Protein AF-A0A7X7A5C6-F1 (afdb_monomer_lite)

pLDDT: mean 70.46, std 16.34, range [34.78, 90.31]

Secondary structure (DSSP, 8-state):
--------SHHHHHHTT----HHHHHHHHHHHHTSS---HHHHHHHHHHHHHHHHHHHHS-----

Sequence (65 aa):
MLARMHLSGACQMMAHGKPLYAHELALCGLALLANAPQTHACRDLREQLLTLLQEITRERPPRGM

Foldseek 3Di:
DDPPDPLPPVVVCVVVVHDDDLLNVLVSLLVVLVPDPPDPVSVVSVVVSVVSNVVVCVVPPPPDD

Structure (mmCIF, N/CA/C/O backbone):
data_AF-A0A7X7A5C6-F1
#
_entry.id   AF-A0A7X7A5C6-F1
#
loop_
_atom_site.group_PDB
_atom_site.id
_atom_site.type_symbol
_atom_site.label_atom_id
_atom_site.label_alt_id
_atom_site.label_comp_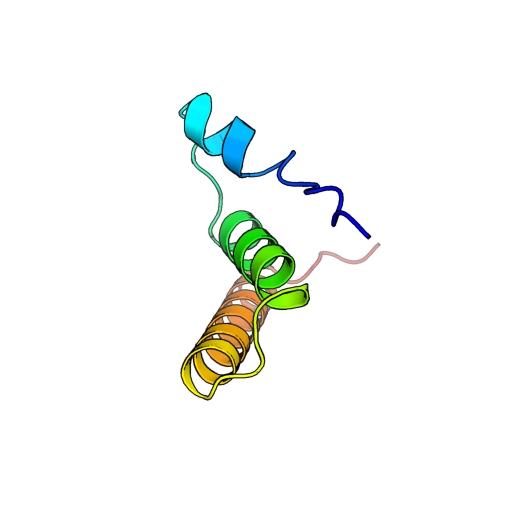id
_atom_site.label_asym_id
_atom_site.label_entity_id
_atom_site.label_seq_id
_atom_site.pdbx_PDB_ins_code
_atom_site.Cartn_x
_atom_site.Cartn_y
_atom_site.Cartn_z
_atom_site.occupancy
_atom_site.B_iso_or_equiv
_atom_site.auth_seq_id
_atom_site.auth_comp_id
_atom_site.auth_asym_id
_atom_site.auth_atom_id
_atom_site.pdbx_PDB_model_num
ATOM 1 N N . MET A 1 1 ? -12.716 20.888 10.228 1.00 36.75 1 MET A N 1
ATOM 2 C CA . MET A 1 1 ? -11.332 20.963 9.717 1.00 36.75 1 MET A CA 1
ATOM 3 C C . MET A 1 1 ? -11.222 19.957 8.577 1.00 36.75 1 MET A C 1
ATOM 5 O O . MET A 1 1 ? -11.026 18.776 8.817 1.00 36.75 1 MET A O 1
ATOM 9 N N . LEU A 1 2 ? -11.555 20.405 7.362 1.00 36.03 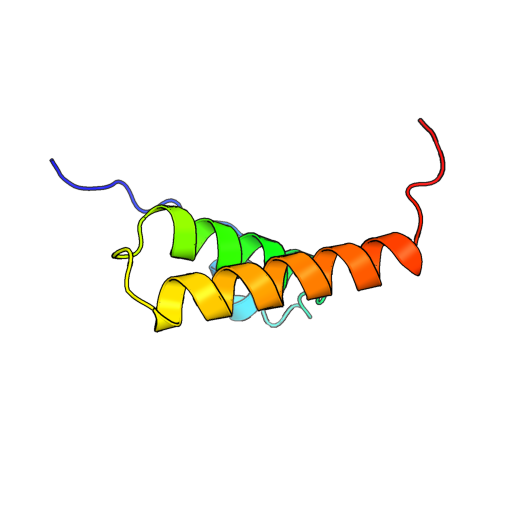2 LEU A N 1
ATOM 10 C CA . LEU A 1 2 ? -11.681 19.566 6.167 1.00 36.03 2 LEU A CA 1
ATOM 11 C C . LEU A 1 2 ? -10.290 19.096 5.732 1.00 36.03 2 LEU A C 1
ATOM 13 O O . LEU A 1 2 ? -9.450 19.913 5.356 1.00 36.03 2 LEU A O 1
ATOM 17 N N . ALA A 1 3 ? -10.051 17.789 5.813 1.00 35.88 3 ALA A N 1
ATOM 18 C CA . ALA A 1 3 ? -8.849 17.157 5.296 1.00 35.88 3 ALA A CA 1
ATOM 19 C C . ALA A 1 3 ? -8.751 17.441 3.790 1.00 35.88 3 ALA A C 1
ATOM 21 O O . ALA A 1 3 ? -9.549 16.939 2.997 1.00 35.88 3 ALA A O 1
ATOM 22 N N . ARG A 1 4 ? -7.790 18.281 3.391 1.00 42.03 4 ARG A N 1
ATOM 23 C CA . ARG A 1 4 ? -7.410 18.451 1.987 1.00 42.03 4 ARG A CA 1
ATOM 24 C C . ARG A 1 4 ? -6.867 17.113 1.494 1.00 42.03 4 ARG A C 1
ATOM 26 O O . ARG A 1 4 ? -5.726 16.754 1.769 1.00 42.03 4 ARG A O 1
ATOM 33 N N . MET A 1 5 ? -7.725 16.368 0.804 1.00 34.78 5 MET A N 1
ATOM 34 C CA . MET A 1 5 ? -7.366 15.158 0.078 1.00 34.78 5 MET A CA 1
ATOM 35 C C . MET A 1 5 ? -6.295 15.493 -0.965 1.00 34.78 5 MET A C 1
ATOM 37 O O . MET A 1 5 ? -6.599 16.054 -2.015 1.00 34.78 5 MET A O 1
ATOM 41 N N . HIS A 1 6 ? -5.047 15.112 -0.714 1.00 42.28 6 HIS A N 1
ATOM 42 C CA . HIS A 1 6 ? -4.038 15.014 -1.764 1.00 42.28 6 HIS A CA 1
ATOM 43 C C . HIS A 1 6 ? -4.093 13.606 -2.368 1.00 42.28 6 HIS A C 1
ATOM 45 O O . HIS A 1 6 ? -3.246 12.763 -2.103 1.00 42.28 6 HIS A O 1
ATOM 51 N N . LEU A 1 7 ? -5.114 13.350 -3.190 1.00 54.19 7 LEU A N 1
ATOM 52 C CA . LEU A 1 7 ? -5.228 12.143 -4.025 1.00 54.19 7 LEU A CA 1
ATOM 53 C C . LEU A 1 7 ? -4.653 12.369 -5.440 1.00 54.19 7 LEU A C 1
ATOM 55 O O . LEU A 1 7 ? -5.198 11.905 -6.434 1.00 54.19 7 LEU A O 1
ATOM 59 N N . SER A 1 8 ? -3.557 13.126 -5.557 1.00 57.19 8 SER A N 1
ATOM 60 C CA . SER A 1 8 ? -3.142 13.750 -6.829 1.00 57.19 8 SER A CA 1
ATOM 61 C C . SER A 1 8 ? -2.070 12.995 -7.639 1.00 57.19 8 SER A C 1
ATOM 63 O O . SER A 1 8 ? -1.538 13.559 -8.586 1.00 57.19 8 SER A O 1
ATOM 65 N N . GLY A 1 9 ? -1.733 11.746 -7.306 1.00 56.09 9 GLY A N 1
ATOM 66 C CA . GLY A 1 9 ? -0.713 10.968 -8.033 1.00 56.09 9 GLY A CA 1
ATOM 67 C C . GLY A 1 9 ? -1.280 9.716 -8.704 1.00 56.09 9 GLY A C 1
ATOM 68 O O . GLY A 1 9 ? -1.556 9.704 -9.902 1.00 56.09 9 GLY A O 1
ATOM 69 N N . ALA A 1 10 ? -1.510 8.655 -7.923 1.00 52.94 10 ALA A N 1
ATOM 70 C CA . ALA A 1 10 ? -1.942 7.373 -8.490 1.00 52.94 10 ALA A CA 1
ATOM 71 C C . ALA A 1 10 ? -3.365 7.367 -9.051 1.00 52.94 10 ALA A C 1
ATOM 73 O O . ALA A 1 10 ? -3.605 6.681 -10.040 1.00 52.94 10 ALA A O 1
ATOM 74 N N . CYS A 1 11 ? -4.305 8.140 -8.493 1.00 53.06 11 CYS A N 1
ATOM 75 C CA . CYS A 1 11 ? -5.649 8.229 -9.074 1.00 53.06 11 CYS A CA 1
ATOM 76 C C . CYS A 1 11 ? -5.622 8.842 -10.485 1.00 53.06 11 CYS A C 1
ATOM 78 O O . CYS A 1 11 ? -6.345 8.372 -11.359 1.00 53.06 11 CYS A O 1
ATOM 80 N N . GLN A 1 12 ? -4.748 9.826 -10.740 1.00 55.25 12 GLN A N 1
ATOM 81 C CA . GLN A 1 12 ? -4.539 10.358 -12.092 1.00 55.25 12 GLN A CA 1
ATOM 82 C C . GLN A 1 12 ? -3.887 9.317 -13.009 1.00 55.25 12 GLN A C 1
ATOM 84 O O . GLN A 1 12 ? -4.320 9.150 -14.145 1.00 55.25 12 GLN A O 1
ATOM 89 N N . MET A 1 13 ? -2.896 8.560 -12.530 1.00 54.47 13 MET A N 1
ATOM 90 C CA . MET A 1 13 ? -2.242 7.527 -13.345 1.00 54.47 13 MET A CA 1
ATOM 91 C C . MET A 1 13 ? -3.187 6.379 -13.738 1.00 54.47 13 MET A C 1
ATOM 93 O O . MET A 1 13 ? -3.154 5.959 -14.896 1.00 54.47 13 MET A O 1
ATOM 97 N N . MET A 1 14 ? -4.078 5.942 -12.834 1.00 55.16 14 MET A N 1
ATOM 98 C CA . MET A 1 14 ? -5.154 4.989 -13.157 1.00 55.16 14 MET A CA 1
ATOM 99 C C . MET A 1 14 ? -6.135 5.559 -14.188 1.00 55.16 14 MET A C 1
ATOM 101 O O . MET A 1 14 ? -6.480 4.870 -15.144 1.00 55.16 14 MET A O 1
ATOM 105 N N . ALA A 1 15 ? -6.551 6.822 -14.033 1.00 55.94 15 ALA A N 1
ATOM 106 C CA . ALA A 1 15 ? -7.478 7.478 -14.960 1.00 55.94 15 ALA A CA 1
ATOM 107 C C . ALA A 1 15 ? -6.893 7.651 -16.376 1.00 55.94 15 ALA A C 1
ATOM 109 O O . ALA A 1 15 ? -7.635 7.663 -17.355 1.00 55.94 15 ALA A O 1
ATOM 110 N N . HIS A 1 16 ? -5.565 7.744 -16.495 1.00 57.34 16 HIS A N 1
ATOM 111 C CA . HIS A 1 16 ? -4.850 7.844 -17.771 1.00 57.34 16 HIS A CA 1
ATOM 112 C C . HIS A 1 16 ? -4.420 6.488 -18.358 1.00 57.34 16 HIS A C 1
ATOM 114 O O . HIS A 1 16 ? -3.680 6.469 -19.342 1.00 57.34 16 HIS A O 1
ATOM 120 N N . GLY A 1 17 ? -4.856 5.361 -17.777 1.00 52.47 17 GLY A N 1
ATOM 121 C CA . GLY A 1 17 ? -4.583 4.019 -18.307 1.00 52.47 17 GLY A CA 1
ATOM 122 C C . GLY A 1 17 ? -3.102 3.631 -18.309 1.00 52.47 17 GLY A C 1
ATOM 123 O O . GLY A 1 17 ? -2.705 2.718 -19.032 1.00 52.47 17 GLY A O 1
ATOM 124 N N . LYS A 1 18 ? -2.265 4.326 -17.528 1.00 58.16 18 LYS A N 1
ATOM 125 C CA . LYS A 1 18 ? -0.849 3.978 -17.400 1.00 58.16 18 LYS A CA 1
ATOM 126 C C . LYS A 1 18 ? -0.715 2.817 -16.413 1.00 58.16 18 LYS A C 1
ATOM 128 O O . LYS A 1 18 ? -1.319 2.883 -15.341 1.00 58.16 18 LYS A O 1
ATOM 133 N N . PRO A 1 19 ? 0.069 1.772 -16.731 1.00 57.97 19 PRO A N 1
ATOM 134 C CA . PRO A 1 19 ? 0.329 0.704 -15.780 1.00 57.97 19 PRO A CA 1
ATOM 135 C C . PRO A 1 19 ? 1.062 1.301 -14.578 1.00 57.97 19 PRO A C 1
ATOM 137 O O . PRO A 1 19 ? 2.186 1.782 -14.705 1.00 57.97 19 PRO A O 1
ATOM 140 N N . LEU A 1 20 ? 0.399 1.308 -13.425 1.00 63.31 20 LEU A N 1
ATOM 141 C CA . LEU A 1 20 ? 1.044 1.632 -12.162 1.00 63.31 20 LEU A CA 1
ATOM 142 C C . LEU A 1 20 ? 1.901 0.445 -11.748 1.00 63.31 20 LEU A C 1
ATOM 144 O O . LEU A 1 20 ? 1.417 -0.689 -11.679 1.00 63.31 20 LEU A O 1
ATOM 148 N N . TYR A 1 21 ? 3.168 0.706 -11.449 1.00 73.88 21 TYR A N 1
ATOM 149 C CA . TYR A 1 21 ? 4.026 -0.329 -10.892 1.00 73.88 21 TYR A CA 1
ATOM 150 C C . TYR A 1 21 ? 3.544 -0.683 -9.481 1.00 73.88 21 TYR A C 1
ATOM 152 O O . TYR A 1 21 ? 3.052 0.177 -8.747 1.00 73.88 21 TYR A O 1
ATOM 160 N N . ALA A 1 22 ? 3.718 -1.943 -9.071 1.00 75.81 22 ALA A N 1
ATOM 161 C CA . ALA A 1 22 ? 3.300 -2.425 -7.749 1.00 75.81 22 ALA A CA 1
ATOM 162 C C . ALA A 1 22 ? 3.821 -1.538 -6.596 1.00 75.81 22 ALA A C 1
ATOM 164 O O . ALA A 1 22 ? 3.130 -1.333 -5.603 1.00 75.81 22 ALA A O 1
ATOM 165 N N . HIS A 1 23 ? 4.995 -0.926 -6.778 1.00 81.50 23 HIS A N 1
ATOM 166 C CA . HIS A 1 23 ? 5.580 0.044 -5.854 1.00 81.50 23 HIS A CA 1
ATOM 167 C C . HIS A 1 23 ? 4.731 1.320 -5.697 1.00 81.50 23 HIS A C 1
ATOM 169 O O . HIS A 1 23 ? 4.465 1.767 -4.584 1.00 81.50 23 HIS A O 1
ATOM 175 N N . GLU A 1 24 ? 4.273 1.907 -6.805 1.00 76.69 24 GLU A N 1
ATOM 176 C CA . GLU A 1 24 ? 3.471 3.138 -6.803 1.00 76.69 24 GLU A CA 1
ATOM 177 C C . GLU A 1 24 ? 2.075 2.894 -6.216 1.00 76.69 24 GLU A C 1
ATOM 179 O O . GLU A 1 24 ? 1.557 3.731 -5.469 1.00 76.69 24 GLU A O 1
ATOM 184 N N . LEU A 1 25 ? 1.497 1.718 -6.494 1.00 79.88 25 LEU A N 1
ATOM 185 C CA . LEU A 1 25 ? 0.250 1.263 -5.876 1.00 79.88 25 LEU A CA 1
ATOM 186 C C . LEU A 1 25 ? 0.399 1.118 -4.364 1.00 79.88 25 LEU A C 1
ATOM 188 O O . LEU A 1 25 ? -0.444 1.619 -3.616 1.00 79.88 25 LEU A O 1
ATOM 192 N N . ALA A 1 26 ? 1.481 0.482 -3.913 1.00 84.00 26 ALA A N 1
ATOM 193 C CA . ALA A 1 26 ? 1.710 0.255 -2.496 1.00 84.00 26 ALA A CA 1
ATOM 194 C C . ALA A 1 26 ? 1.898 1.572 -1.723 1.00 84.00 26 ALA A C 1
ATOM 196 O O . ALA A 1 26 ? 1.278 1.771 -0.676 1.00 84.00 26 ALA A O 1
ATOM 197 N N . LEU A 1 27 ? 2.660 2.520 -2.281 1.00 82.44 27 LEU A N 1
ATOM 198 C CA . LEU A 1 27 ? 2.817 3.859 -1.703 1.00 82.44 27 LEU A CA 1
ATOM 199 C C . LEU A 1 27 ? 1.492 4.627 -1.619 1.00 82.44 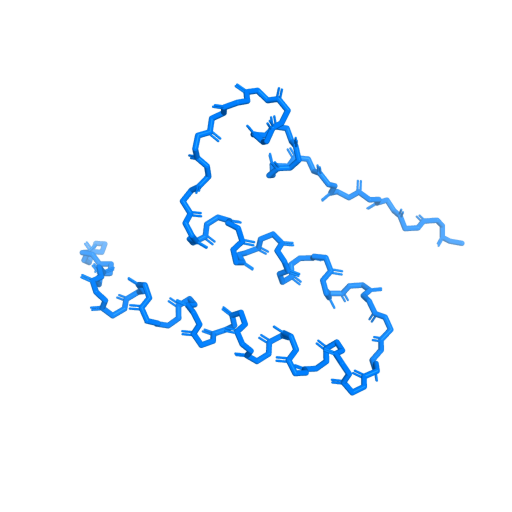27 LEU A C 1
ATOM 201 O O . LEU A 1 27 ? 1.210 5.268 -0.605 1.00 82.44 27 LEU A O 1
ATOM 205 N N . CYS A 1 28 ? 0.649 4.547 -2.649 1.00 82.56 28 CYS A N 1
ATOM 206 C CA . CYS A 1 28 ? -0.643 5.232 -2.630 1.00 82.56 28 CYS A CA 1
ATOM 207 C C . CYS A 1 28 ? -1.638 4.594 -1.658 1.00 82.56 28 CYS A C 1
ATOM 209 O O . CYS A 1 28 ? -2.369 5.318 -0.979 1.00 82.56 28 CYS A O 1
ATOM 211 N N . GLY A 1 29 ? -1.615 3.267 -1.513 1.00 83.69 29 GLY A N 1
ATOM 212 C CA . GLY A 1 29 ? -2.358 2.569 -0.463 1.00 83.69 29 GLY A CA 1
ATOM 213 C C . GLY A 1 29 ? -1.938 3.019 0.941 1.00 83.69 29 GLY A C 1
ATOM 214 O O . GLY A 1 29 ? -2.792 3.303 1.781 1.00 83.69 29 GLY A O 1
ATOM 215 N N . LEU A 1 30 ? -0.634 3.181 1.188 1.00 84.62 30 LEU A N 1
ATOM 216 C CA . LEU A 1 30 ? -0.129 3.691 2.468 1.00 84.62 30 LEU A CA 1
ATOM 217 C C . LEU A 1 30 ? -0.531 5.149 2.726 1.00 84.62 30 LEU A C 1
ATOM 219 O O . LEU A 1 30 ? -0.918 5.480 3.847 1.00 84.62 30 LEU A O 1
ATOM 223 N N . ALA A 1 31 ? -0.496 6.007 1.703 1.00 84.19 31 ALA A N 1
ATOM 224 C CA . ALA A 1 31 ? -0.932 7.401 1.816 1.00 84.19 31 ALA A CA 1
ATOM 225 C C . ALA A 1 31 ? -2.431 7.517 2.152 1.00 84.19 31 ALA A C 1
ATOM 227 O O . ALA A 1 31 ? -2.826 8.345 2.975 1.00 84.19 31 ALA A O 1
ATOM 228 N N . LEU A 1 32 ? -3.263 6.648 1.571 1.00 82.12 32 LEU A N 1
ATOM 229 C CA . LEU A 1 32 ? -4.681 6.522 1.919 1.00 82.12 32 LEU A CA 1
ATOM 230 C C . LEU A 1 32 ? -4.872 6.062 3.371 1.00 82.12 32 LEU A C 1
ATOM 232 O O . LEU A 1 32 ? -5.679 6.633 4.108 1.00 82.12 32 LEU A O 1
ATOM 236 N N . LEU A 1 33 ? -4.085 5.078 3.810 1.00 84.19 33 LEU A N 1
ATOM 237 C CA . LEU A 1 33 ? -4.128 4.559 5.178 1.00 84.19 33 LEU A CA 1
ATOM 238 C C . LEU A 1 33 ? -3.557 5.513 6.233 1.00 84.19 33 LEU A C 1
ATOM 240 O O . LEU A 1 33 ? -3.779 5.280 7.423 1.00 84.19 33 LEU A O 1
ATOM 244 N N . ALA A 1 34 ? -2.842 6.571 5.842 1.00 81.44 34 ALA A N 1
ATOM 245 C CA . ALA A 1 34 ? -2.307 7.566 6.773 1.00 81.44 34 ALA A CA 1
ATOM 246 C C . ALA A 1 34 ? -3.419 8.356 7.485 1.00 81.44 34 ALA A C 1
ATOM 248 O O . ALA A 1 34 ? -3.257 8.734 8.642 1.00 81.44 34 ALA A O 1
ATOM 249 N N . ASN A 1 35 ? -4.558 8.552 6.814 1.00 77.12 35 ASN A N 1
ATOM 250 C CA . ASN A 1 35 ? -5.7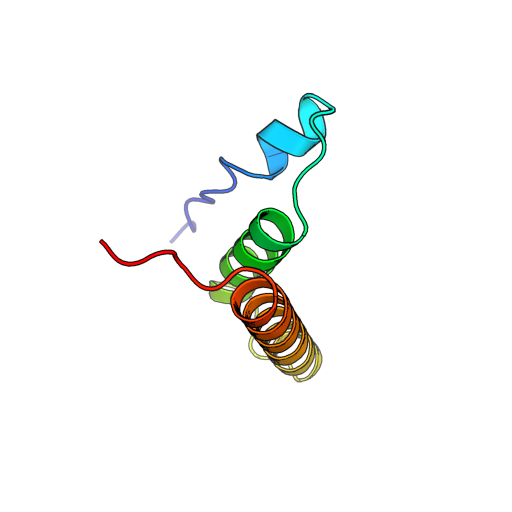25 9.260 7.353 1.00 77.12 35 ASN A CA 1
ATOM 251 C C . A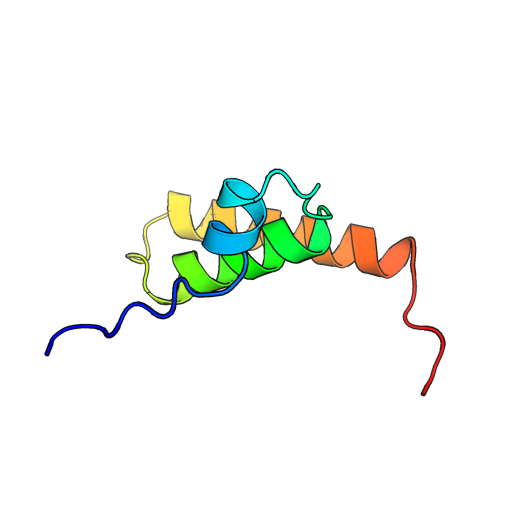SN A 1 35 ? -6.910 8.322 7.646 1.00 77.12 35 ASN A C 1
ATOM 253 O O . ASN A 1 35 ? -7.997 8.786 7.988 1.00 77.12 35 ASN A O 1
ATOM 257 N N . ALA A 1 36 ? -6.721 7.009 7.488 1.00 76.44 36 ALA A N 1
ATOM 258 C CA . ALA A 1 36 ? -7.763 6.020 7.724 1.00 76.44 36 ALA A CA 1
ATOM 259 C C . ALA A 1 36 ? -7.966 5.762 9.230 1.00 76.44 36 ALA A C 1
ATOM 261 O O . ALA A 1 36 ? -7.016 5.859 10.015 1.00 76.44 36 ALA A O 1
ATOM 262 N N . PRO A 1 37 ? -9.189 5.392 9.651 1.00 79.25 37 PRO A N 1
ATOM 263 C CA . PRO A 1 37 ? -9.449 4.981 11.025 1.00 79.25 37 PRO A CA 1
ATOM 264 C C . PRO A 1 37 ? -8.579 3.775 11.398 1.00 79.25 37 PRO A C 1
ATOM 266 O O . PRO A 1 37 ? -8.390 2.860 10.598 1.00 79.25 37 PRO A O 1
ATOM 269 N N . GLN A 1 38 ? -8.062 3.752 12.629 1.00 83.06 38 GLN A N 1
ATOM 270 C CA . GLN A 1 38 ? -7.162 2.698 13.118 1.00 83.06 38 GLN A CA 1
ATOM 271 C C . GLN A 1 38 ? -7.906 1.401 13.473 1.00 83.06 38 GLN A C 1
ATOM 273 O O . GLN A 1 38 ? -7.823 0.893 14.589 1.00 83.06 38 GLN A O 1
ATOM 278 N N . THR A 1 39 ? -8.661 0.870 12.518 1.00 90.31 39 THR A N 1
ATOM 279 C CA . THR A 1 39 ? -9.290 -0.445 12.632 1.00 90.31 39 THR A CA 1
ATOM 280 C C . THR A 1 39 ? -8.251 -1.550 12.442 1.00 90.31 39 THR A C 1
ATOM 282 O O . THR A 1 39 ? -7.197 -1.327 11.841 1.00 90.31 39 THR A O 1
ATOM 285 N N . HIS A 1 40 ? -8.563 -2.757 12.920 1.00 83.81 40 HIS A N 1
ATOM 286 C CA . HIS A 1 40 ? -7.731 -3.946 12.705 1.00 83.81 40 HIS A CA 1
ATOM 287 C C . HIS A 1 40 ? -7.441 -4.167 11.212 1.00 83.81 40 HIS A C 1
ATOM 289 O O . HIS A 1 40 ? -6.288 -4.280 10.816 1.00 83.81 40 HIS A O 1
ATOM 295 N N . ALA A 1 41 ? -8.470 -4.073 10.364 1.00 80.44 41 ALA A N 1
ATOM 296 C CA . ALA A 1 41 ? -8.338 -4.224 8.916 1.00 80.44 41 ALA A CA 1
ATOM 297 C C . ALA A 1 41 ? -7.391 -3.186 8.283 1.00 80.44 41 ALA A C 1
ATOM 299 O O . ALA A 1 41 ? -6.602 -3.516 7.402 1.00 80.44 41 ALA A O 1
ATOM 300 N N . CYS A 1 42 ? -7.429 -1.928 8.739 1.00 84.62 42 CYS A N 1
ATOM 301 C CA . CYS A 1 42 ? -6.515 -0.892 8.249 1.00 84.62 42 CYS A CA 1
ATOM 302 C C . CYS A 1 42 ? -5.064 -1.128 8.690 1.00 84.62 42 CYS A C 1
ATOM 304 O O . CYS A 1 42 ? -4.143 -0.724 7.979 1.00 84.62 42 CYS A O 1
ATOM 306 N N . ARG A 1 43 ? -4.854 -1.758 9.852 1.00 86.06 43 ARG A N 1
ATOM 307 C CA . ARG A 1 43 ? -3.523 -2.142 10.333 1.00 86.06 43 ARG A CA 1
ATOM 308 C C . ARG A 1 43 ? -2.968 -3.311 9.521 1.00 86.06 43 ARG A C 1
ATOM 310 O O . ARG A 1 43 ? -1.871 -3.175 8.991 1.00 86.06 43 ARG A O 1
ATOM 317 N N . ASP A 1 44 ? -3.753 -4.368 9.333 1.00 87.69 44 ASP A N 1
ATOM 318 C CA . ASP A 1 44 ? -3.356 -5.534 8.533 1.00 87.69 44 ASP A CA 1
ATOM 319 C C . ASP A 1 44 ? -3.012 -5.124 7.097 1.00 87.69 44 ASP A C 1
ATOM 321 O O . ASP A 1 44 ? -1.966 -5.486 6.560 1.00 87.69 44 ASP A O 1
ATOM 325 N N . LEU A 1 45 ? -3.858 -4.287 6.485 1.00 84.44 45 LEU A N 1
ATOM 326 C CA . LEU A 1 45 ? -3.621 -3.785 5.134 1.00 84.44 45 LEU A CA 1
ATOM 327 C C . LEU A 1 45 ? -2.340 -2.939 5.058 1.00 84.44 45 LEU A C 1
ATOM 329 O O . LEU A 1 45 ? -1.600 -3.023 4.080 1.00 84.44 45 LEU A O 1
ATOM 333 N N . ARG A 1 46 ? -2.037 -2.147 6.094 1.00 86.88 46 ARG A N 1
ATOM 334 C CA . ARG A 1 46 ? -0.788 -1.375 6.169 1.00 86.88 46 ARG A CA 1
ATOM 335 C C . ARG A 1 46 ? 0.431 -2.295 6.221 1.00 86.88 46 ARG A C 1
ATOM 337 O O . ARG A 1 46 ? 1.403 -2.035 5.517 1.00 86.88 46 ARG A O 1
ATOM 344 N N . GLU A 1 47 ? 0.383 -3.352 7.025 1.00 88.94 47 GLU A N 1
ATOM 345 C CA . GLU A 1 47 ? 1.474 -4.328 7.147 1.00 88.94 47 GLU A CA 1
ATOM 346 C C . GLU A 1 47 ? 1.708 -5.097 5.840 1.00 88.94 47 GLU A C 1
ATOM 348 O O . GLU A 1 47 ? 2.855 -5.251 5.411 1.00 88.94 47 GLU A O 1
ATOM 353 N N . GLN A 1 48 ? 0.637 -5.492 5.146 1.00 86.06 48 GLN A N 1
ATOM 354 C CA . GLN A 1 48 ? 0.727 -6.134 3.831 1.00 86.06 48 GLN A CA 1
ATOM 355 C C . GLN A 1 48 ? 1.372 -5.214 2.786 1.00 86.06 48 GLN A C 1
ATOM 357 O O . GLN A 1 48 ? 2.264 -5.640 2.053 1.00 86.06 48 GLN A O 1
ATOM 362 N N . LEU A 1 49 ? 0.983 -3.934 2.746 1.00 87.25 49 LEU A N 1
ATOM 363 C CA . LEU A 1 49 ? 1.563 -2.957 1.816 1.00 87.25 49 LEU A CA 1
ATOM 364 C C . LEU A 1 49 ? 3.041 -2.669 2.115 1.00 87.25 49 LEU A C 1
ATOM 366 O O . LEU A 1 49 ? 3.837 -2.516 1.189 1.00 87.25 49 LEU A O 1
ATOM 370 N N . LEU A 1 50 ? 3.425 -2.617 3.395 1.00 88.00 50 LEU A N 1
ATOM 371 C CA . LEU A 1 50 ? 4.828 -2.477 3.795 1.00 88.00 50 LEU A CA 1
ATOM 372 C C . LEU A 1 50 ? 5.654 -3.704 3.399 1.00 88.00 50 LEU A C 1
ATOM 374 O O . LEU A 1 50 ? 6.764 -3.545 2.893 1.00 88.00 50 LEU A O 1
ATOM 378 N N . THR A 1 51 ? 5.109 -4.906 3.584 1.00 88.06 51 THR A N 1
ATOM 379 C CA . THR A 1 51 ? 5.756 -6.162 3.174 1.00 88.06 51 THR A CA 1
ATOM 380 C C . THR A 1 51 ? 5.983 -6.182 1.666 1.00 88.06 51 THR A C 1
ATOM 382 O O . THR A 1 51 ? 7.109 -6.387 1.217 1.00 88.06 51 THR A O 1
ATOM 385 N N . LEU A 1 52 ? 4.954 -5.838 0.888 1.00 85.06 52 LEU A N 1
ATOM 386 C CA . LEU A 1 52 ? 5.043 -5.743 -0.567 1.00 85.06 52 LEU A CA 1
ATOM 387 C C . LEU A 1 52 ? 6.130 -4.749 -1.015 1.00 85.06 52 LEU A C 1
ATOM 389 O O . LEU A 1 52 ? 6.912 -5.045 -1.916 1.00 85.06 52 LEU A O 1
ATOM 393 N N . LEU A 1 53 ? 6.235 -3.579 -0.373 1.00 85.38 53 LEU A N 1
ATOM 394 C CA . LEU A 1 53 ? 7.300 -2.615 -0.681 1.00 85.38 53 LEU A CA 1
ATOM 395 C C . LEU A 1 53 ? 8.693 -3.163 -0.374 1.00 85.38 53 LEU A C 1
ATOM 397 O O . LEU A 1 53 ? 9.622 -2.936 -1.153 1.00 85.38 53 LEU A O 1
ATOM 401 N N . GLN A 1 54 ? 8.851 -3.874 0.742 1.00 86.12 54 GLN A N 1
ATOM 402 C CA . GLN A 1 54 ? 10.125 -4.495 1.096 1.00 86.12 54 GLN A CA 1
ATOM 403 C C . GLN A 1 54 ? 10.527 -5.564 0.082 1.00 86.12 54 GLN A C 1
ATOM 405 O O . GLN A 1 54 ? 11.690 -5.601 -0.312 1.00 86.12 54 GLN A O 1
ATOM 410 N N . GLU A 1 55 ? 9.590 -6.396 -0.369 1.00 86.31 55 GLU A N 1
ATOM 411 C CA . GLU A 1 55 ? 9.835 -7.410 -1.399 1.00 86.31 55 GLU A CA 1
ATOM 412 C C . GLU A 1 55 ? 10.285 -6.767 -2.713 1.00 86.31 55 GLU A C 1
ATOM 414 O O . GLU A 1 55 ? 11.357 -7.098 -3.221 1.00 86.31 55 GLU A O 1
ATOM 419 N N . ILE A 1 56 ? 9.560 -5.752 -3.192 1.00 81.50 56 ILE A N 1
ATOM 420 C CA . ILE A 1 56 ? 9.921 -5.025 -4.419 1.00 81.50 56 ILE A CA 1
ATOM 421 C C . ILE A 1 56 ? 11.306 -4.369 -4.293 1.00 81.50 56 ILE A C 1
ATOM 423 O O . ILE A 1 56 ? 12.106 -4.402 -5.230 1.00 81.50 56 ILE A O 1
ATOM 427 N N . THR A 1 57 ? 11.611 -3.789 -3.130 1.00 79.12 57 THR A N 1
ATOM 428 C CA . THR A 1 57 ? 12.909 -3.142 -2.870 1.00 79.12 57 THR A CA 1
ATOM 429 C C . THR A 1 57 ? 14.045 -4.163 -2.772 1.00 79.12 57 THR A C 1
ATOM 431 O O . THR A 1 57 ? 15.171 -3.861 -3.154 1.00 79.12 57 THR A O 1
ATOM 434 N N . ARG A 1 58 ? 13.783 -5.382 -2.285 1.00 78.19 58 ARG A N 1
ATOM 435 C CA . ARG A 1 58 ? 14.776 -6.470 -2.256 1.00 78.19 58 ARG A CA 1
ATOM 436 C C . ARG A 1 58 ? 15.079 -7.008 -3.650 1.00 78.19 58 ARG A C 1
ATOM 438 O O . ARG A 1 58 ? 16.235 -7.303 -3.935 1.00 78.19 58 ARG A O 1
ATOM 445 N N . GLU A 1 59 ? 14.071 -7.117 -4.513 1.00 70.75 59 GLU A N 1
ATOM 446 C CA . GLU A 1 59 ? 14.255 -7.553 -5.904 1.00 70.75 59 GLU A CA 1
ATOM 447 C C . GLU A 1 59 ? 14.953 -6.496 -6.768 1.00 70.75 59 GLU A C 1
ATOM 449 O O . GLU A 1 59 ? 15.689 -6.820 -7.703 1.00 70.75 59 GLU A O 1
ATOM 454 N N . AR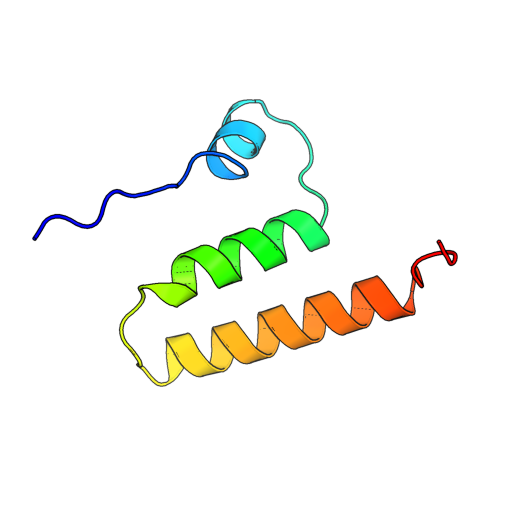G A 1 60 ? 14.743 -5.216 -6.453 1.00 62.47 60 ARG A N 1
ATOM 455 C CA . ARG A 1 60 ? 15.418 -4.087 -7.095 1.00 62.47 60 ARG A CA 1
ATOM 456 C C . ARG A 1 60 ? 16.047 -3.204 -6.024 1.00 62.47 60 ARG A C 1
ATOM 458 O O . ARG A 1 60 ? 15.491 -2.144 -5.726 1.00 62.47 60 ARG A O 1
ATOM 465 N N . PRO A 1 61 ? 17.192 -3.617 -5.449 1.00 57.47 61 PRO A N 1
ATOM 466 C CA . PRO A 1 61 ? 17.882 -2.781 -4.485 1.00 57.47 61 PRO A CA 1
ATOM 467 C C . PRO A 1 61 ? 18.162 -1.424 -5.137 1.00 57.47 61 PRO A C 1
ATOM 469 O O . PRO A 1 61 ? 18.548 -1.393 -6.315 1.00 57.47 61 PRO A O 1
ATOM 472 N N . PRO A 1 62 ? 17.951 -0.303 -4.423 1.00 58.59 62 PRO A N 1
ATOM 473 C CA . PRO A 1 62 ? 18.334 0.998 -4.936 1.00 58.59 62 PRO A CA 1
ATOM 474 C C . PRO A 1 62 ? 19.824 0.917 -5.266 1.00 58.59 62 PRO A C 1
ATOM 476 O O . PRO A 1 62 ? 20.657 0.711 -4.384 1.00 58.59 62 PRO A O 1
ATOM 479 N N . ARG A 1 63 ? 20.162 0.989 -6.559 1.00 59.78 63 ARG A N 1
ATOM 480 C CA . ARG A 1 63 ? 21.557 1.146 -6.970 1.00 59.78 63 ARG A CA 1
ATOM 481 C C . ARG A 1 63 ? 22.011 2.451 -6.327 1.00 59.78 63 ARG A C 1
ATOM 483 O O . ARG A 1 63 ? 21.336 3.460 -6.514 1.00 59.78 63 ARG A O 1
ATOM 490 N N . GLY A 1 64 ? 23.041 2.355 -5.485 1.00 55.41 64 GLY A N 1
ATOM 491 C CA . GLY A 1 64 ? 23.497 3.423 -4.599 1.00 55.41 64 GLY A CA 1
ATOM 492 C C . GLY A 1 64 ? 23.554 4.785 -5.286 1.00 55.41 64 GLY A C 1
ATOM 493 O O . GLY A 1 64 ? 23.865 4.868 -6.474 1.00 55.41 64 GLY A O 1
ATOM 494 N N . MET A 1 65 ? 23.200 5.816 -4.515 1.00 46.88 65 MET A N 1
ATOM 495 C CA . MET A 1 65 ? 23.440 7.216 -4.870 1.00 46.88 65 MET A CA 1
ATOM 496 C C . MET A 1 65 ? 24.927 7.482 -5.080 1.00 46.88 65 MET A C 1
ATOM 498 O O . MET A 1 65 ? 25.735 6.884 -4.331 1.00 46.88 65 MET A O 1
#

Radius of gyration: 13.73 Å; chains: 1; bounding box: 35×28×31 Å